Protein AF-A0A2W6ZF62-F1 (afdb_monomer_lite)

Secondary structure (DSSP, 8-state):
-EEEEEEEEETTEEEEEEEE-----BTTBSEEEEEEEETT--EEEEEE--S--TTSSSEEEEEEEE--TT--EEEEEEESS-SS--TT-SS---S-SEEEEEETTTEEEEEE--TTTTGGGGGSSP---S--PPP-

Structure (mmCIF, N/CA/C/O backbone):
data_AF-A0A2W6ZF62-F1
#
_entry.id   AF-A0A2W6ZF62-F1
#
loop_
_atom_site.group_PDB
_atom_site.id
_atom_site.type_symbol
_atom_site.label_atom_id
_atom_site.label_alt_id
_atom_site.label_comp_id
_atom_site.label_asym_id
_atom_site.label_entity_id
_atom_site.label_seq_id
_atom_site.pdbx_PDB_ins_code
_atom_site.Cartn_x
_atom_site.Cartn_y
_atom_site.Cartn_z
_atom_site.occupancy
_atom_site.B_iso_or_equiv
_atom_site.auth_seq_id
_atom_site.auth_comp_id
_atom_site.auth_asym_id
_atom_site.auth_atom_id
_atom_site.pdbx_PDB_model_num
ATOM 1 N N . MET A 1 1 ? 10.806 -4.059 1.209 1.00 79.75 1 MET A N 1
ATOM 2 C CA . MET A 1 1 ? 10.285 -3.898 2.588 1.00 79.75 1 MET A CA 1
ATOM 3 C C . MET A 1 1 ? 9.129 -2.909 2.555 1.00 79.75 1 MET A C 1
ATOM 5 O O . MET A 1 1 ? 9.220 -1.943 1.811 1.00 79.75 1 MET A O 1
ATOM 9 N N . LEU A 1 2 ? 8.064 -3.161 3.316 1.00 92.81 2 LEU A N 1
ATOM 10 C CA . LEU A 1 2 ? 6.880 -2.303 3.434 1.00 92.81 2 LEU A CA 1
ATOM 11 C C . LEU A 1 2 ? 6.635 -2.021 4.921 1.00 92.81 2 LEU A C 1
ATOM 13 O O . LEU A 1 2 ? 6.694 -2.955 5.720 1.00 92.81 2 LEU A O 1
ATOM 17 N N . ALA A 1 3 ? 6.352 -0.773 5.288 1.00 96.50 3 ALA A N 1
ATOM 18 C CA . ALA A 1 3 ? 5.885 -0.410 6.626 1.00 96.50 3 ALA A CA 1
ATOM 19 C C . ALA A 1 3 ? 4.687 0.542 6.539 1.00 96.50 3 ALA A C 1
ATOM 21 O O . ALA A 1 3 ? 4.576 1.314 5.589 1.00 96.50 3 ALA A O 1
ATOM 22 N N . VAL A 1 4 ? 3.798 0.468 7.532 1.00 98.00 4 VAL A N 1
ATOM 23 C CA . VAL A 1 4 ? 2.538 1.222 7.594 1.00 98.00 4 VAL A CA 1
ATOM 24 C C . VAL A 1 4 ? 2.508 2.005 8.899 1.00 98.00 4 VAL A C 1
ATOM 26 O O . VAL A 1 4 ? 2.623 1.405 9.968 1.00 98.00 4 VAL A O 1
ATOM 29 N N . ASN A 1 5 ? 2.333 3.322 8.816 1.00 97.69 5 ASN A N 1
ATOM 30 C CA . ASN A 1 5 ? 2.181 4.199 9.972 1.00 97.69 5 ASN A CA 1
ATOM 31 C C . ASN A 1 5 ? 0.956 5.112 9.789 1.00 97.69 5 ASN A C 1
ATOM 33 O O . ASN A 1 5 ? 1.070 6.147 9.132 1.00 97.69 5 ASN A O 1
ATOM 37 N N . PRO A 1 6 ? -0.220 4.736 10.320 1.00 97.12 6 PRO A N 1
ATOM 38 C CA . PRO A 1 6 ? -1.401 5.583 10.265 1.00 97.12 6 PRO A CA 1
ATOM 39 C C . PRO A 1 6 ? -1.364 6.643 11.374 1.00 97.12 6 PRO A C 1
ATOM 41 O O . PRO A 1 6 ? -1.145 6.323 12.544 1.00 97.12 6 PRO A O 1
ATOM 44 N N . THR A 1 7 ? -1.642 7.896 11.030 1.00 96.88 7 THR A N 1
ATOM 45 C CA . THR A 1 7 ? -1.805 9.004 11.980 1.00 96.88 7 THR A CA 1
ATOM 46 C C . THR A 1 7 ? -3.239 9.543 11.918 1.00 96.88 7 THR A C 1
ATOM 48 O O . THR A 1 7 ? -3.792 9.699 10.826 1.00 96.88 7 THR A O 1
ATOM 51 N N . PRO A 1 8 ? -3.899 9.786 13.066 1.00 95.62 8 PRO A N 1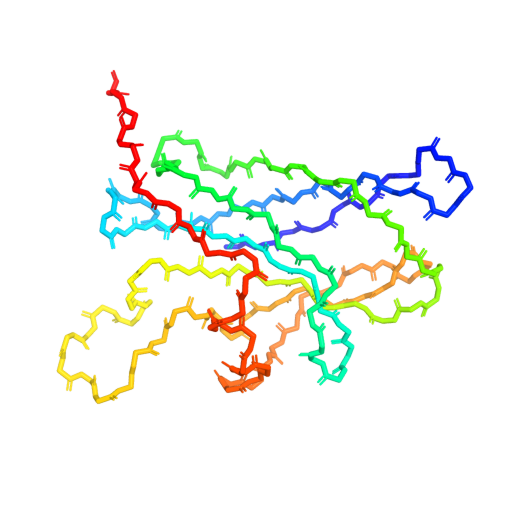
ATOM 52 C CA . PRO A 1 8 ? -5.237 10.370 13.073 1.00 95.62 8 PRO A CA 1
ATOM 53 C C . PRO A 1 8 ? -5.183 11.830 12.606 1.00 95.62 8 PRO A C 1
ATOM 55 O O . PRO A 1 8 ? -4.346 12.595 13.085 1.00 95.62 8 PRO A O 1
ATOM 58 N N . ILE A 1 9 ? -6.093 12.210 11.707 1.00 94.88 9 ILE A N 1
ATOM 59 C CA . ILE A 1 9 ? -6.265 13.596 11.238 1.00 94.88 9 ILE A CA 1
ATOM 60 C C . ILE A 1 9 ? -7.557 14.200 11.800 1.00 94.88 9 ILE A C 1
ATOM 62 O O . ILE A 1 9 ? -7.529 15.303 12.339 1.00 94.88 9 ILE A O 1
ATOM 66 N N . ASP A 1 10 ? -8.666 13.456 11.725 1.00 89.25 10 ASP A N 1
ATOM 67 C CA . ASP A 1 10 ? -9.971 13.809 12.302 1.00 89.25 10 ASP A CA 1
ATOM 68 C C . ASP A 1 10 ? -10.776 12.528 12.629 1.00 89.25 10 ASP A C 1
ATOM 70 O O . ASP A 1 10 ? -10.272 11.408 12.487 1.00 89.25 10 ASP A O 1
ATOM 74 N N . ALA A 1 11 ? -12.026 12.659 13.076 1.00 86.56 11 ALA A N 1
ATOM 75 C CA . ALA A 1 11 ? -12.915 11.553 13.419 1.00 86.56 11 ALA A CA 1
ATOM 76 C C . ALA A 1 11 ? -13.082 10.547 12.260 1.00 86.56 11 ALA A C 1
ATOM 78 O O . ALA A 1 11 ? -13.821 10.771 11.305 1.00 86.56 11 ALA A O 1
ATOM 79 N N . GLY A 1 12 ? -12.397 9.403 12.372 1.00 85.81 12 GLY A N 1
ATOM 80 C CA . GLY A 1 12 ? -12.441 8.315 11.388 1.00 85.81 12 GLY A CA 1
ATOM 81 C C . GLY A 1 12 ? -11.550 8.521 10.159 1.00 85.81 12 GLY A C 1
ATOM 82 O O . GLY A 1 12 ? -11.523 7.649 9.292 1.00 85.81 12 GLY A O 1
ATOM 83 N N . GLN A 1 13 ? -10.804 9.628 10.083 1.00 94.88 13 GLN A N 1
ATOM 84 C CA . GLN A 1 13 ? -9.900 9.927 8.975 1.00 94.88 13 GLN A CA 1
ATOM 85 C C . GLN A 1 13 ? -8.437 9.803 9.408 1.00 94.88 13 GLN A C 1
ATOM 87 O O . GLN A 1 13 ? -8.006 10.402 10.396 1.00 94.88 13 GLN A O 1
ATOM 92 N N . TYR A 1 14 ? -7.669 9.053 8.624 1.00 96.69 14 TYR A N 1
ATOM 93 C CA . TYR A 1 14 ? -6.269 8.744 8.885 1.00 96.69 14 TYR A CA 1
ATOM 94 C C . TYR A 1 14 ? -5.403 9.097 7.686 1.00 96.69 14 TYR A C 1
ATOM 96 O O . TYR A 1 14 ? -5.765 8.802 6.546 1.00 96.69 14 TYR A O 1
ATOM 104 N N . GLN A 1 15 ? -4.230 9.657 7.950 1.00 97.19 15 GLN A N 1
ATOM 105 C CA . GLN A 1 15 ? -3.152 9.711 6.975 1.00 97.19 15 GLN A CA 1
ATOM 106 C C . GLN A 1 15 ? -2.315 8.443 7.133 1.00 97.19 15 GLN A C 1
ATOM 108 O O . GLN A 1 15 ? -1.739 8.187 8.187 1.00 97.19 15 GLN A O 1
ATOM 113 N N . PHE A 1 16 ? -2.277 7.615 6.099 1.00 97.75 16 PHE A N 1
ATOM 114 C CA . PHE A 1 16 ? -1.413 6.444 6.057 1.00 97.75 16 PHE A CA 1
ATOM 115 C C . PHE A 1 16 ? -0.078 6.857 5.455 1.00 97.75 16 PHE A C 1
ATOM 117 O O . PHE A 1 16 ? -0.014 7.086 4.250 1.00 97.75 16 PHE A O 1
ATOM 124 N N . SER A 1 17 ? 0.977 6.911 6.267 1.00 97.81 17 SER A N 1
ATOM 125 C CA . SER A 1 17 ? 2.348 7.033 5.768 1.00 97.81 17 SER A CA 1
ATOM 126 C C . SER A 1 17 ? 2.907 5.635 5.511 1.00 97.81 17 SER A C 1
ATOM 128 O O . SER A 1 17 ? 3.045 4.816 6.427 1.00 97.81 17 SER A O 1
ATOM 130 N N . ILE A 1 18 ? 3.202 5.350 4.247 1.00 97.12 18 ILE A N 1
ATOM 131 C CA . ILE A 1 18 ? 3.703 4.063 3.777 1.00 97.12 18 ILE A CA 1
ATOM 132 C C . ILE A 1 18 ? 5.173 4.204 3.411 1.00 97.12 18 ILE A C 1
ATOM 134 O O . ILE A 1 18 ? 5.528 4.968 2.515 1.00 97.12 18 ILE A O 1
ATOM 138 N N . THR A 1 19 ? 6.026 3.430 4.078 1.00 96.44 19 THR A N 1
ATOM 139 C CA . THR A 1 19 ? 7.452 3.351 3.746 1.00 96.44 19 THR A CA 1
ATOM 140 C C . THR A 1 19 ? 7.689 2.166 2.825 1.00 96.44 19 THR A C 1
ATOM 142 O O . THR A 1 19 ? 7.437 1.017 3.205 1.00 96.44 19 THR A O 1
ATOM 145 N N . LEU A 1 20 ? 8.210 2.434 1.631 1.00 93.62 20 LEU A N 1
ATOM 146 C CA . LEU A 1 20 ? 8.524 1.438 0.615 1.00 93.62 20 LEU A CA 1
ATOM 147 C C . LEU A 1 20 ? 10.031 1.337 0.397 1.00 93.62 20 LEU A C 1
ATOM 149 O O . LEU A 1 20 ? 10.736 2.317 0.173 1.00 93.62 20 LEU A O 1
ATOM 153 N N . GLN A 1 21 ? 10.518 0.103 0.417 1.00 90.50 21 GLN A N 1
ATOM 154 C CA . GLN A 1 21 ? 11.823 -0.272 -0.102 1.00 90.50 21 GLN A CA 1
ATOM 155 C C . GLN A 1 21 ? 11.600 -1.232 -1.264 1.00 90.50 21 GLN A C 1
ATOM 157 O O . GLN A 1 21 ? 11.248 -2.400 -1.053 1.00 90.50 21 GLN A O 1
ATOM 162 N N . SER A 1 22 ? 11.814 -0.717 -2.467 1.00 86.06 22 SER A N 1
ATOM 163 C CA . SER A 1 22 ? 11.570 -1.385 -3.738 1.00 86.06 22 SER A CA 1
ATOM 164 C C . SER A 1 22 ? 12.869 -1.567 -4.541 1.00 86.06 22 SER A C 1
ATOM 166 O O . SER A 1 22 ? 13.827 -0.805 -4.367 1.00 86.06 22 SER A O 1
ATOM 168 N N . PRO A 1 23 ? 12.947 -2.557 -5.444 1.00 84.06 23 PRO A N 1
ATOM 169 C CA . PRO A 1 23 ? 14.071 -2.729 -6.357 1.00 84.06 23 PRO A CA 1
ATOM 170 C C . PRO A 1 23 ? 13.974 -1.814 -7.595 1.00 84.06 23 PRO A C 1
ATOM 172 O O . PRO A 1 23 ? 14.468 -2.189 -8.645 1.00 84.06 23 PRO A O 1
ATOM 175 N N . ASP A 1 24 ? 13.373 -0.620 -7.482 1.00 83.94 24 ASP A N 1
ATOM 176 C CA . ASP A 1 24 ? 13.186 0.313 -8.606 1.00 83.94 24 ASP A CA 1
ATOM 177 C C . ASP A 1 24 ? 14.477 0.603 -9.386 1.00 83.94 24 ASP A C 1
ATOM 179 O O . ASP A 1 24 ? 15.476 1.021 -8.797 1.00 83.94 24 ASP A O 1
ATOM 183 N N . GLU A 1 25 ? 14.438 0.460 -10.702 1.00 85.19 25 GLU A N 1
ATOM 184 C CA . GLU A 1 25 ? 15.562 0.710 -11.610 1.00 85.19 25 GLU A CA 1
ATOM 185 C C . GLU A 1 25 ? 15.167 1.683 -12.721 1.00 85.19 25 GLU A C 1
ATOM 187 O O . GLU A 1 25 ? 15.887 2.649 -12.979 1.00 85.19 25 GLU A O 1
ATOM 192 N N . SER A 1 26 ? 14.004 1.459 -13.331 1.00 87.25 26 SER A N 1
ATOM 193 C CA . SER A 1 26 ? 13.477 2.209 -14.473 1.00 87.25 26 SER A CA 1
ATOM 194 C C . SER A 1 26 ? 11.951 2.115 -14.513 1.00 87.25 26 SER A C 1
ATOM 196 O O . SER A 1 26 ? 11.341 1.417 -13.699 1.00 87.25 26 SER A O 1
ATOM 198 N N . CYS A 1 27 ? 11.324 2.765 -15.492 1.00 88.25 27 CYS A N 1
ATOM 199 C CA . CYS A 1 27 ? 9.896 2.592 -15.753 1.00 88.25 27 CYS A CA 1
ATOM 200 C C . CYS A 1 27 ? 9.455 1.138 -15.991 1.00 88.25 27 CYS A C 1
ATOM 202 O O . CYS A 1 27 ? 8.311 0.798 -15.700 1.00 88.25 27 CYS A O 1
ATOM 204 N N . ASP A 1 28 ? 10.350 0.254 -16.430 1.00 83.81 28 ASP A N 1
ATOM 205 C CA . ASP A 1 28 ? 10.023 -1.164 -16.619 1.00 83.81 28 ASP A CA 1
ATOM 206 C C . ASP A 1 28 ? 10.102 -1.957 -15.307 1.00 83.81 28 ASP A C 1
ATOM 208 O O . ASP A 1 28 ? 9.507 -3.029 -15.166 1.00 83.81 28 ASP A O 1
ATOM 212 N N . ARG A 1 29 ? 10.793 -1.426 -14.295 1.00 87.75 29 ARG A N 1
ATOM 213 C CA . ARG A 1 29 ? 10.989 -2.090 -13.007 1.00 87.75 29 ARG A CA 1
ATOM 214 C C . ARG A 1 29 ? 10.920 -1.095 -11.868 1.00 87.75 29 ARG A C 1
ATOM 216 O O . ARG A 1 29 ? 11.938 -0.538 -11.469 1.00 87.75 29 ARG A O 1
ATOM 223 N N . HIS A 1 30 ? 9.716 -0.900 -11.342 1.00 91.75 30 HIS A N 1
ATOM 224 C CA . HIS A 1 30 ? 9.454 -0.078 -10.165 1.00 91.75 30 HIS A CA 1
ATOM 225 C C . HIS A 1 30 ? 8.209 -0.544 -9.402 1.00 91.75 30 HIS A C 1
ATOM 227 O O . HIS A 1 30 ? 7.428 -1.350 -9.908 1.00 91.75 30 HIS A O 1
ATOM 233 N N . ALA A 1 31 ? 8.028 -0.051 -8.177 1.00 93.50 31 ALA A N 1
ATOM 234 C CA . ALA A 1 31 ? 6.729 -0.087 -7.515 1.00 93.50 31 ALA A CA 1
ATOM 235 C C . ALA A 1 31 ? 5.793 0.926 -8.190 1.00 93.50 31 ALA A C 1
ATOM 237 O O . ALA A 1 31 ? 6.068 2.123 -8.156 1.00 93.50 31 ALA A O 1
ATOM 238 N N . ASP A 1 32 ? 4.705 0.453 -8.788 1.00 94.25 32 ASP A N 1
ATOM 239 C CA . ASP A 1 32 ? 3.738 1.263 -9.545 1.00 94.25 32 ASP A CA 1
ATOM 240 C C . ASP A 1 32 ? 2.479 1.595 -8.727 1.00 94.25 32 ASP A C 1
ATOM 242 O O . ASP A 1 32 ? 1.777 2.566 -9.022 1.00 94.25 32 ASP A O 1
ATOM 246 N N . TRP A 1 33 ? 2.204 0.845 -7.655 1.00 96.56 33 TRP A N 1
ATOM 247 C CA . TRP A 1 33 ? 1.255 1.243 -6.620 1.00 96.56 33 TRP A CA 1
ATOM 248 C C . TRP A 1 33 ? 1.452 0.521 -5.287 1.00 96.56 33 TRP A C 1
ATOM 250 O O . TRP A 1 33 ? 2.110 -0.516 -5.167 1.00 96.56 33 TRP A O 1
ATOM 260 N N . TRP A 1 34 ? 0.783 1.047 -4.268 1.00 97.44 34 TRP A N 1
ATOM 261 C CA . TRP A 1 34 ? 0.409 0.289 -3.080 1.00 97.44 34 TRP A CA 1
ATOM 262 C C . TRP A 1 34 ? -1.097 0.393 -2.857 1.00 97.44 34 TRP A C 1
ATOM 264 O O . TRP A 1 34 ? -1.751 1.347 -3.281 1.00 97.44 34 TRP A O 1
ATOM 274 N N . GLU A 1 35 ? -1.666 -0.625 -2.227 1.00 97.94 35 GLU A N 1
ATOM 275 C CA . GLU A 1 35 ? -3.108 -0.736 -2.027 1.00 97.94 35 GLU A CA 1
ATOM 276 C C . GLU A 1 35 ? -3.443 -1.171 -0.607 1.00 97.94 35 GLU A C 1
ATOM 278 O O . GLU A 1 35 ? -2.645 -1.836 0.062 1.00 97.94 35 GLU A O 1
ATOM 283 N N . VAL A 1 36 ? -4.641 -0.789 -0.173 1.00 98.12 36 VAL A N 1
ATOM 284 C CA . VAL A 1 36 ? -5.247 -1.232 1.081 1.00 98.12 36 VAL A CA 1
ATOM 285 C C . VAL A 1 36 ? -6.470 -2.064 0.744 1.00 98.12 36 VAL A C 1
ATOM 287 O O . VAL A 1 36 ? -7.319 -1.655 -0.052 1.00 98.12 36 VAL A O 1
ATOM 290 N N . LEU A 1 37 ? -6.536 -3.240 1.350 1.00 98.31 37 LEU A N 1
ATOM 291 C CA . LEU A 1 37 ? -7.565 -4.239 1.135 1.00 98.31 37 LEU A CA 1
ATOM 292 C C . LEU A 1 37 ? -8.262 -4.574 2.451 1.00 98.31 37 LEU A C 1
ATOM 294 O O . LEU A 1 37 ? -7.661 -4.470 3.525 1.00 98.31 37 LEU A O 1
ATOM 298 N N . THR A 1 38 ? -9.500 -5.047 2.357 1.00 97.94 38 THR A N 1
ATOM 299 C CA . THR A 1 38 ? -10.132 -5.784 3.457 1.00 97.94 38 THR A CA 1
ATOM 300 C C . THR A 1 38 ? -9.436 -7.134 3.671 1.00 97.94 38 THR A C 1
ATOM 302 O O . THR A 1 38 ? -8.658 -7.596 2.828 1.00 97.94 38 THR A O 1
ATOM 305 N N . GLU A 1 39 ? -9.734 -7.809 4.782 1.00 96.94 39 GLU A N 1
ATOM 306 C CA . GLU A 1 39 ? -9.251 -9.172 5.044 1.00 96.94 39 GLU A CA 1
ATOM 307 C C . GLU A 1 39 ? -9.755 -10.183 3.990 1.00 96.94 39 GLU A C 1
ATOM 309 O O . GLU A 1 39 ? -9.045 -11.121 3.625 1.00 96.94 39 GLU A O 1
ATOM 314 N N . GLU A 1 40 ? -10.929 -9.934 3.407 1.00 97.00 40 GLU A N 1
ATOM 315 C CA . GLU A 1 40 ? -11.533 -10.701 2.307 1.00 97.00 40 GLU A CA 1
ATOM 316 C C . GLU A 1 40 ? -10.936 -10.351 0.925 1.00 97.00 40 GLU A C 1
ATOM 318 O O . GLU A 1 40 ? -11.238 -10.984 -0.098 1.00 97.00 40 GLU A O 1
ATOM 323 N N . GLY A 1 41 ? -10.061 -9.346 0.874 1.00 97.38 41 GLY A N 1
ATOM 324 C CA . GLY A 1 41 ? -9.357 -8.934 -0.332 1.00 97.38 41 GLY A CA 1
ATOM 325 C C . GLY A 1 41 ? -10.157 -8.017 -1.254 1.00 97.38 41 GLY A C 1
ATOM 326 O O . GLY A 1 41 ? -9.901 -8.027 -2.460 1.00 97.38 41 GLY A O 1
ATOM 327 N N . ASP A 1 42 ? -11.134 -7.276 -0.730 1.00 97.69 42 ASP A N 1
ATOM 328 C CA . ASP A 1 42 ? -11.791 -6.191 -1.465 1.00 97.69 42 ASP A CA 1
ATOM 329 C C . ASP A 1 42 ? -10.929 -4.928 -1.446 1.00 97.69 42 ASP A C 1
ATOM 331 O O . ASP A 1 42 ? -10.289 -4.620 -0.441 1.00 97.69 42 ASP A O 1
ATOM 335 N N . LEU A 1 43 ? -10.902 -4.201 -2.566 1.00 97.75 43 LEU A N 1
ATOM 336 C CA . LEU A 1 43 ? -10.112 -2.982 -2.708 1.00 97.75 43 LEU A CA 1
ATOM 337 C C . LEU A 1 43 ? -10.766 -1.821 -1.954 1.00 97.75 43 LEU A C 1
ATOM 339 O O . LEU A 1 43 ? -11.882 -1.427 -2.281 1.00 97.75 43 LEU A O 1
ATOM 343 N N . ILE A 1 44 ? -10.055 -1.257 -0.974 1.00 96.50 44 ILE A N 1
ATOM 344 C CA . ILE A 1 44 ? -10.472 -0.036 -0.266 1.00 96.50 44 ILE A CA 1
ATOM 345 C C . ILE A 1 44 ? -9.915 1.184 -0.990 1.00 96.50 44 ILE A C 1
ATOM 347 O O . ILE A 1 44 ? -10.640 2.126 -1.296 1.00 96.50 44 ILE A O 1
ATOM 351 N N . THR A 1 45 ? -8.610 1.173 -1.255 1.00 95.94 45 THR A N 1
ATOM 352 C CA . THR A 1 45 ? -7.946 2.241 -1.998 1.00 95.94 45 THR A CA 1
ATOM 353 C C . THR A 1 45 ? -6.661 1.746 -2.640 1.00 95.94 45 THR A C 1
ATOM 355 O O . THR A 1 45 ? -6.079 0.738 -2.224 1.00 95.94 45 THR A O 1
ATOM 358 N N . ARG A 1 46 ? -6.201 2.504 -3.629 1.00 96.56 46 ARG A N 1
ATOM 359 C CA . ARG A 1 46 ? -4.918 2.333 -4.293 1.00 96.56 46 ARG A CA 1
ATOM 360 C C . ARG A 1 46 ? -4.279 3.695 -4.496 1.00 96.56 46 ARG A C 1
ATOM 362 O O . ARG A 1 46 ? -4.905 4.600 -5.041 1.00 96.56 46 ARG A O 1
ATOM 369 N N . GLN A 1 47 ? -3.015 3.797 -4.118 1.00 96.50 47 GLN A N 1
ATOM 370 C CA . GLN A 1 47 ? -2.185 4.956 -4.389 1.00 96.50 47 GLN A CA 1
ATOM 371 C C . GLN A 1 47 ? -1.208 4.606 -5.510 1.00 96.50 47 GLN A C 1
ATOM 373 O O . GLN A 1 47 ? -0.322 3.769 -5.334 1.00 96.50 47 GLN A O 1
ATOM 378 N N . LEU A 1 48 ? -1.396 5.242 -6.665 1.00 95.62 48 LEU A N 1
ATOM 379 C CA . LEU A 1 48 ? -0.525 5.073 -7.824 1.00 95.62 48 LEU A CA 1
ATOM 380 C C . LEU A 1 48 ? 0.798 5.820 -7.627 1.00 95.62 48 LEU A C 1
ATOM 382 O O . LEU A 1 48 ? 0.828 6.912 -7.052 1.00 95.62 48 LEU A O 1
ATOM 386 N N . LEU A 1 49 ? 1.870 5.239 -8.153 1.00 93.25 49 LEU A N 1
ATOM 387 C CA . LEU A 1 49 ? 3.220 5.786 -8.195 1.00 93.25 49 LEU A CA 1
ATOM 388 C C . LEU A 1 49 ? 3.628 5.867 -9.671 1.00 93.25 49 LEU A C 1
ATOM 390 O O . LEU A 1 49 ? 3.804 4.850 -10.329 1.00 93.25 49 LEU A O 1
ATOM 394 N N . ASP A 1 50 ? 3.714 7.077 -10.222 1.00 89.69 50 ASP A N 1
ATOM 395 C CA . ASP A 1 50 ? 3.891 7.295 -11.666 1.00 89.69 50 ASP A CA 1
ATOM 396 C C . ASP A 1 50 ? 5.358 7.418 -12.105 1.00 89.69 50 ASP A C 1
ATOM 398 O O . ASP A 1 50 ? 5.639 7.719 -13.268 1.00 89.69 50 ASP A O 1
ATOM 402 N N . SER A 1 51 ? 6.297 7.212 -11.182 1.00 89.38 51 SER A N 1
ATOM 403 C CA . SER A 1 51 ? 7.727 7.323 -11.442 1.00 89.38 51 SER A CA 1
ATOM 404 C C . SER A 1 51 ? 8.549 6.391 -10.544 1.00 89.38 51 SER A C 1
ATOM 406 O O . SER A 1 51 ? 8.193 6.184 -9.382 1.00 89.38 51 SER A O 1
ATOM 408 N N . PRO A 1 52 ? 9.685 5.860 -11.031 1.00 89.38 52 PRO A N 1
ATOM 409 C CA . PRO A 1 52 ? 10.589 5.067 -10.207 1.00 89.38 52 PRO A CA 1
ATOM 410 C C . PRO A 1 52 ? 11.253 5.914 -9.114 1.00 89.38 52 PRO A C 1
ATOM 412 O O . PRO A 1 52 ? 11.720 7.030 -9.364 1.00 89.38 52 PRO A O 1
ATOM 415 N N . HIS A 1 53 ? 11.418 5.346 -7.921 1.00 87.44 53 HIS A N 1
ATOM 416 C CA . HIS A 1 53 ? 12.125 5.954 -6.788 1.00 87.44 53 HIS A CA 1
ATOM 417 C C . HIS A 1 53 ? 13.531 5.354 -6.604 1.00 87.44 53 HIS A C 1
ATOM 419 O O . HIS A 1 53 ? 13.992 5.099 -5.492 1.00 87.44 53 HIS A O 1
ATOM 425 N N . ARG A 1 54 ? 14.255 5.114 -7.708 1.00 84.81 54 ARG A N 1
ATOM 426 C CA . ARG A 1 54 ? 15.544 4.385 -7.720 1.00 84.81 54 ARG A CA 1
ATOM 427 C C . ARG A 1 54 ? 16.609 4.929 -6.748 1.00 84.81 54 ARG A C 1
ATOM 429 O O . ARG A 1 54 ? 17.390 4.142 -6.217 1.00 84.81 54 ARG A O 1
ATOM 436 N N . PHE A 1 55 ? 16.607 6.239 -6.483 1.00 84.00 55 PHE A N 1
ATOM 437 C CA . PHE A 1 55 ? 17.569 6.928 -5.605 1.00 84.00 55 PHE A CA 1
ATOM 438 C C . PHE A 1 55 ? 17.013 7.316 -4.227 1.00 84.00 55 PHE A C 1
ATOM 440 O O . PHE A 1 55 ? 17.751 7.810 -3.380 1.00 84.00 55 PHE A O 1
ATOM 447 N N . GLU A 1 56 ? 15.729 7.076 -3.985 1.00 81.56 56 GLU A N 1
ATOM 448 C CA . GLU A 1 56 ? 15.028 7.430 -2.752 1.00 81.56 56 GLU A CA 1
ATOM 449 C C . GLU A 1 56 ? 14.644 6.123 -2.051 1.00 81.56 56 GLU A C 1
ATOM 451 O O . GLU A 1 56 ? 13.494 5.702 -2.079 1.00 81.56 56 GLU A O 1
ATOM 456 N N . LYS A 1 57 ? 15.622 5.385 -1.510 1.00 77.56 57 LYS A N 1
ATOM 457 C CA . LYS A 1 57 ? 15.360 4.053 -0.939 1.00 77.56 57 LYS A CA 1
ATOM 458 C C . LYS A 1 57 ? 15.819 3.946 0.514 1.00 77.56 57 LYS A C 1
ATOM 460 O O . LYS A 1 57 ? 17.027 3.957 0.754 1.00 77.56 57 LYS A O 1
ATOM 465 N N . PRO A 1 58 ? 14.895 3.746 1.474 1.00 90.50 58 PRO A N 1
ATOM 466 C CA . PRO A 1 58 ? 13.435 3.715 1.301 1.00 90.50 58 PRO A CA 1
ATOM 467 C C . PRO A 1 58 ? 12.841 5.102 0.981 1.00 90.50 58 PRO A C 1
ATOM 469 O O . PRO A 1 58 ? 13.423 6.115 1.366 1.00 90.50 58 PRO A O 1
ATOM 472 N N . PHE A 1 59 ? 11.664 5.140 0.349 1.00 92.38 59 PHE A N 1
ATOM 473 C CA . PHE A 1 59 ? 10.846 6.355 0.208 1.00 92.38 59 PHE A CA 1
ATOM 474 C C . PHE A 1 59 ? 9.547 6.234 1.003 1.00 92.38 59 PHE A C 1
ATOM 476 O O . PHE A 1 59 ? 9.118 5.133 1.362 1.00 92.38 59 PHE A O 1
ATOM 483 N N . VAL A 1 60 ? 8.926 7.381 1.278 1.00 94.88 60 VAL A N 1
ATOM 484 C CA . VAL A 1 60 ? 7.635 7.481 1.963 1.00 94.88 60 VAL A CA 1
ATOM 485 C C . VAL A 1 60 ? 6.608 8.073 1.006 1.00 94.88 60 VAL A C 1
ATOM 487 O O . VAL A 1 60 ? 6.885 9.042 0.304 1.00 94.88 60 VAL A O 1
ATOM 490 N N . THR A 1 61 ? 5.421 7.482 0.981 1.00 94.94 61 THR A N 1
ATOM 491 C CA . THR A 1 61 ? 4.251 7.948 0.231 1.00 94.94 61 THR A CA 1
ATOM 492 C C . THR A 1 61 ? 3.046 7.930 1.162 1.00 94.94 61 THR A C 1
ATOM 494 O O . THR A 1 61 ? 2.960 7.087 2.055 1.00 94.94 61 THR A O 1
ATOM 497 N N . GLU A 1 62 ? 2.145 8.895 1.005 1.00 95.75 62 GLU A N 1
ATOM 498 C CA . GLU A 1 62 ? 1.048 9.114 1.941 1.00 95.75 62 GLU A CA 1
ATOM 499 C C . GLU A 1 62 ? -0.293 9.136 1.216 1.00 95.75 62 GLU A C 1
ATOM 501 O O . GLU A 1 62 ? -0.392 9.657 0.104 1.00 95.75 62 GLU A O 1
ATOM 506 N N . ALA A 1 63 ? -1.334 8.601 1.854 1.00 95.56 63 ALA A N 1
ATOM 507 C CA . ALA A 1 63 ? -2.709 8.756 1.385 1.00 95.56 63 ALA A CA 1
ATOM 508 C C . ALA A 1 63 ? -3.686 8.932 2.551 1.00 95.56 63 ALA A C 1
ATOM 510 O O . ALA A 1 63 ? -3.459 8.442 3.658 1.00 95.56 63 ALA A O 1
ATOM 511 N N . MET A 1 64 ? -4.793 9.621 2.279 1.00 95.94 64 MET A N 1
ATOM 512 C CA . MET A 1 64 ? -5.885 9.817 3.231 1.00 95.94 64 MET A CA 1
ATOM 513 C C . MET A 1 64 ? -6.906 8.691 3.105 1.00 95.94 64 MET A C 1
ATOM 515 O O . MET A 1 64 ? -7.401 8.424 2.009 1.00 95.94 64 MET A O 1
ATOM 519 N N . LEU A 1 65 ? -7.235 8.046 4.221 1.00 94.62 65 LEU A N 1
ATOM 520 C CA . LEU A 1 65 ? -8.188 6.943 4.280 1.00 94.62 65 LEU A CA 1
ATOM 521 C C . LEU A 1 65 ? -9.235 7.179 5.370 1.00 94.62 65 LEU A C 1
ATOM 523 O O . LEU A 1 65 ? -8.920 7.637 6.469 1.00 94.62 65 LEU A O 1
ATOM 527 N N . THR A 1 66 ? -10.472 6.787 5.076 1.00 94.44 66 THR A N 1
ATOM 528 C CA . THR A 1 66 ? -11.542 6.648 6.067 1.00 94.44 66 THR A CA 1
ATOM 529 C C . THR A 1 66 ? -11.755 5.165 6.330 1.00 94.44 66 THR A C 1
ATOM 531 O O . THR A 1 66 ? -12.144 4.434 5.422 1.00 94.44 66 THR A O 1
ATOM 534 N N . VAL A 1 67 ? -11.454 4.718 7.549 1.00 93.12 67 VAL A N 1
ATOM 535 C CA . VAL A 1 67 ? -11.509 3.304 7.954 1.00 93.12 67 VAL A CA 1
ATOM 536 C C . VAL A 1 67 ? -11.967 3.177 9.403 1.00 93.12 67 VAL A C 1
ATOM 538 O O . VAL A 1 67 ? -11.706 4.057 10.229 1.00 93.12 67 VAL A O 1
ATOM 541 N N . ASP A 1 68 ? -12.604 2.055 9.728 1.00 94.12 68 ASP A N 1
ATOM 542 C CA . ASP A 1 68 ? -12.992 1.760 11.104 1.00 94.12 68 ASP A CA 1
ATOM 543 C C . ASP A 1 68 ? -11.777 1.365 11.954 1.00 94.12 68 ASP A C 1
ATOM 545 O O . ASP A 1 68 ? -10.901 0.605 11.537 1.00 94.12 68 ASP A O 1
ATOM 549 N N . LEU A 1 69 ? -11.764 1.812 13.213 1.00 93.81 69 LEU A N 1
ATOM 550 C CA . LEU A 1 69 ? -10.667 1.588 14.167 1.00 93.81 69 LEU A CA 1
ATOM 551 C C . LEU A 1 69 ? -10.273 0.114 14.351 1.00 93.81 69 LEU A C 1
ATOM 553 O O . LEU A 1 69 ? -9.114 -0.203 14.647 1.00 93.81 69 LEU A O 1
ATOM 557 N N . ALA A 1 70 ? -11.262 -0.773 14.254 1.00 96.19 70 ALA A N 1
ATOM 558 C CA . ALA A 1 70 ? -11.133 -2.201 14.511 1.00 96.19 70 ALA A CA 1
ATOM 559 C C . ALA A 1 70 ? -11.081 -3.045 13.230 1.00 96.19 70 ALA A C 1
ATOM 561 O O . ALA A 1 70 ? -10.845 -4.248 13.334 1.00 96.19 70 ALA A O 1
ATOM 562 N N . GLN A 1 71 ? -11.286 -2.444 12.053 1.00 96.50 71 GLN A N 1
ATOM 563 C CA . GLN A 1 71 ? -11.257 -3.163 10.784 1.00 96.50 71 GLN A CA 1
ATOM 564 C C . GLN A 1 71 ? -9.855 -3.718 10.529 1.00 96.50 71 GLN A C 1
ATOM 566 O O . GLN A 1 71 ? -8.863 -2.992 10.618 1.00 96.50 71 GLN A O 1
ATOM 571 N N . THR A 1 72 ? -9.782 -5.010 10.216 1.00 98.25 72 THR A N 1
ATOM 572 C CA . THR A 1 72 ? -8.551 -5.634 9.735 1.00 98.25 72 THR A CA 1
ATOM 573 C C . THR A 1 72 ? -8.312 -5.200 8.295 1.00 98.25 72 THR A C 1
ATOM 575 O O . THR A 1 72 ? -9.166 -5.377 7.426 1.00 98.25 72 THR A O 1
ATOM 578 N N . LEU A 1 73 ? -7.134 -4.645 8.050 1.00 98.38 73 LEU A N 1
ATOM 579 C CA . LEU A 1 73 ? -6.678 -4.146 6.765 1.00 98.38 73 LEU A CA 1
ATOM 580 C C . LEU A 1 73 ? -5.426 -4.905 6.340 1.00 98.38 73 LEU A C 1
ATOM 582 O O . LEU A 1 73 ? -4.588 -5.253 7.177 1.00 98.38 73 LEU A O 1
ATOM 586 N N . ILE A 1 74 ? -5.279 -5.108 5.036 1.00 98.50 74 ILE A N 1
ATOM 587 C CA . ILE A 1 74 ? -4.066 -5.634 4.411 1.00 98.50 74 ILE A CA 1
ATOM 588 C C . ILE A 1 74 ? -3.498 -4.551 3.499 1.00 98.50 74 ILE A C 1
ATOM 590 O O . ILE A 1 74 ? -4.175 -4.092 2.586 1.00 98.50 74 ILE A O 1
ATOM 594 N N . VAL A 1 75 ? -2.248 -4.159 3.727 1.00 98.38 75 VAL A N 1
ATOM 595 C CA . VAL A 1 75 ? -1.505 -3.221 2.882 1.00 98.38 75 VAL A CA 1
ATOM 596 C C . VAL A 1 75 ? -0.410 -3.978 2.148 1.00 98.38 75 VAL A C 1
ATOM 598 O O . VAL A 1 75 ? 0.376 -4.700 2.770 1.00 98.38 75 VAL A O 1
ATOM 601 N N . ARG A 1 76 ? -0.335 -3.816 0.827 1.00 97.56 76 ARG A N 1
ATOM 602 C CA . ARG A 1 76 ? 0.704 -4.441 -0.004 1.00 97.56 76 ARG A CA 1
ATOM 603 C C . ARG A 1 76 ? 1.131 -3.535 -1.153 1.00 97.56 76 ARG A C 1
ATOM 605 O O . ARG A 1 76 ? 0.363 -2.691 -1.604 1.00 97.56 76 ARG A O 1
ATOM 612 N N . ALA A 1 77 ? 2.359 -3.740 -1.614 1.00 96.00 77 ALA A N 1
ATOM 613 C CA . ALA A 1 77 ? 2.898 -3.096 -2.806 1.00 96.00 77 ALA A CA 1
ATOM 614 C C . ALA A 1 77 ? 2.679 -3.977 -4.040 1.00 96.00 77 ALA A C 1
ATOM 616 O O . ALA A 1 77 ? 2.622 -5.203 -3.916 1.00 96.00 77 ALA A O 1
ATOM 617 N N . HIS A 1 78 ? 2.613 -3.351 -5.203 1.00 94.81 78 HIS A N 1
ATOM 618 C CA . HIS A 1 78 ? 2.660 -3.990 -6.510 1.00 94.81 78 HIS A CA 1
ATOM 619 C C . HIS A 1 78 ? 3.850 -3.441 -7.299 1.00 94.81 78 HIS A C 1
ATOM 621 O O . HIS A 1 78 ? 4.341 -2.345 -7.013 1.00 94.81 78 HIS A O 1
ATOM 627 N N . PHE A 1 79 ? 4.344 -4.238 -8.240 1.00 92.31 79 PHE A N 1
ATOM 628 C CA . PHE A 1 79 ? 5.501 -3.919 -9.061 1.00 92.31 79 PHE A CA 1
ATOM 629 C C . PHE A 1 79 ? 5.166 -4.052 -10.544 1.00 92.31 79 PHE A C 1
ATOM 631 O O . PHE A 1 79 ? 4.471 -4.977 -10.959 1.00 92.31 79 PHE A O 1
ATOM 638 N N . SER A 1 80 ? 5.715 -3.154 -11.359 1.00 90.19 80 SER A N 1
ATOM 639 C CA . SER A 1 80 ? 5.448 -3.096 -12.799 1.00 90.19 80 SER A CA 1
ATOM 640 C C . SER A 1 80 ? 5.891 -4.362 -13.548 1.00 90.19 80 SER A C 1
ATOM 642 O O . SER A 1 80 ? 5.288 -4.738 -14.559 1.00 90.19 80 SER A O 1
ATOM 644 N N . SER A 1 81 ? 6.917 -5.042 -13.032 1.00 85.94 81 SER A N 1
ATOM 645 C CA . SER A 1 81 ? 7.533 -6.249 -13.588 1.00 85.94 81 SER A CA 1
ATOM 646 C C . SER A 1 81 ? 7.551 -7.410 -12.599 1.00 85.94 81 SER A C 1
ATOM 648 O O . SER A 1 81 ? 7.227 -7.266 -11.419 1.00 85.94 81 SER A O 1
ATOM 650 N N . ASP A 1 82 ? 7.917 -8.583 -13.117 1.00 81.69 82 ASP A N 1
ATOM 651 C CA . ASP A 1 82 ? 8.084 -9.781 -12.310 1.00 81.69 82 ASP A CA 1
ATOM 652 C C . ASP A 1 82 ? 9.139 -9.584 -11.218 1.00 81.69 82 ASP A C 1
ATOM 654 O O . ASP A 1 82 ? 10.251 -9.107 -11.469 1.00 81.69 82 ASP A O 1
ATOM 658 N N . LEU A 1 83 ? 8.796 -9.982 -9.998 1.00 77.62 83 LEU A N 1
ATOM 659 C CA . LEU A 1 83 ? 9.711 -9.954 -8.868 1.00 77.62 83 LEU A CA 1
ATOM 660 C C . LEU A 1 83 ? 10.732 -11.090 -8.902 1.00 77.62 83 LEU A C 1
ATOM 662 O O . LEU A 1 83 ? 11.783 -10.953 -8.271 1.00 77.62 83 LEU A O 1
ATOM 666 N N . ASP A 1 84 ? 10.447 -12.199 -9.590 1.00 71.81 84 ASP A N 1
ATOM 667 C CA . ASP A 1 84 ? 11.364 -13.343 -9.650 1.00 71.81 84 ASP A CA 1
ATOM 668 C C . ASP A 1 84 ? 12.483 -13.180 -10.700 1.00 71.81 84 ASP A C 1
ATOM 670 O O . ASP A 1 84 ? 13.491 -13.888 -10.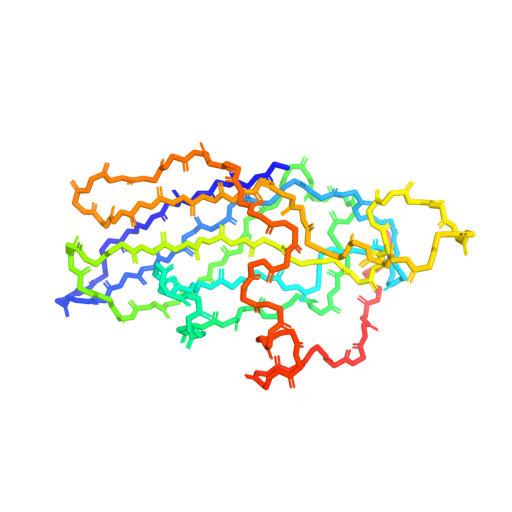642 1.00 71.81 84 ASP A O 1
ATOM 674 N N . GLY A 1 85 ? 12.341 -12.207 -11.611 1.00 62.94 85 GLY A N 1
ATOM 675 C CA . GLY A 1 85 ? 13.303 -11.911 -12.674 1.00 62.94 85 GLY A CA 1
ATOM 676 C C . GLY A 1 85 ? 13.487 -13.041 -13.692 1.00 62.94 85 GLY A C 1
ATOM 677 O O . GLY A 1 85 ? 14.436 -12.990 -14.477 1.00 62.94 85 GLY A O 1
ATOM 678 N N . ASN A 1 86 ? 12.628 -14.062 -13.682 1.00 63.88 86 ASN A N 1
ATOM 679 C CA . ASN A 1 86 ? 12.696 -15.198 -14.584 1.00 63.88 86 ASN A CA 1
ATOM 680 C C . ASN A 1 86 ? 11.640 -15.064 -15.682 1.00 63.88 86 ASN A C 1
ATOM 682 O O . ASN A 1 86 ? 10.525 -15.563 -15.573 1.00 63.88 86 ASN A O 1
ATOM 686 N N . GLU A 1 87 ? 12.048 -14.467 -16.798 1.00 60.88 87 GLU A N 1
ATOM 687 C CA . GLU A 1 87 ? 11.226 -14.302 -18.006 1.00 60.88 87 GLU A CA 1
ATOM 688 C C . GLU A 1 87 ? 10.676 -15.616 -18.602 1.00 60.88 87 GLU A C 1
ATOM 690 O O . GLU A 1 87 ? 9.793 -15.576 -19.454 1.00 60.88 87 GLU A O 1
ATOM 695 N N . ASN A 1 88 ? 11.166 -16.780 -18.154 1.00 62.91 88 ASN A N 1
ATOM 696 C CA . ASN A 1 88 ? 10.711 -18.099 -18.604 1.00 62.91 88 ASN A CA 1
ATOM 697 C C . ASN A 1 88 ? 9.648 -18.729 -17.689 1.00 62.91 88 ASN A C 1
ATOM 699 O O . ASN A 1 88 ? 9.305 -19.898 -17.878 1.00 62.91 88 ASN A O 1
ATOM 703 N N . ASN A 1 89 ? 9.171 -18.017 -16.666 1.00 64.38 89 ASN A N 1
ATOM 704 C CA . ASN A 1 89 ? 8.128 -18.521 -15.784 1.00 64.38 89 ASN A CA 1
ATOM 705 C C . ASN A 1 89 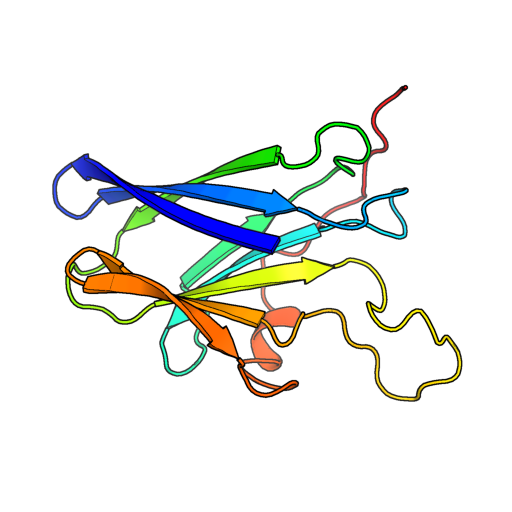? 6.744 -18.199 -16.372 1.00 64.38 89 ASN A C 1
ATOM 707 O O . ASN A 1 89 ? 6.434 -17.049 -16.667 1.00 64.38 89 ASN A O 1
ATOM 711 N N . ASP A 1 90 ? 5.868 -19.202 -16.489 1.00 65.31 90 ASP A N 1
ATOM 712 C CA . ASP A 1 90 ? 4.478 -19.007 -16.951 1.00 65.31 90 ASP A CA 1
ATOM 713 C C . ASP A 1 90 ? 3.636 -18.158 -15.971 1.00 65.31 90 ASP A C 1
ATOM 715 O O . ASP A 1 90 ? 2.480 -17.820 -16.243 1.00 65.31 90 ASP A O 1
ATOM 719 N N . ILE A 1 91 ? 4.183 -17.848 -14.791 1.00 66.12 91 ILE A N 1
ATOM 720 C CA . ILE A 1 91 ? 3.510 -17.127 -13.716 1.00 66.12 91 ILE A CA 1
ATOM 721 C C . ILE A 1 91 ? 4.328 -15.889 -13.370 1.00 66.12 91 ILE A C 1
ATOM 723 O O . ILE A 1 91 ? 5.377 -16.006 -12.751 1.00 66.12 91 ILE A O 1
ATOM 727 N N . VAL A 1 92 ? 3.783 -14.719 -13.703 1.00 73.38 92 VAL A N 1
ATOM 728 C CA . VAL A 1 92 ? 4.358 -13.428 -13.322 1.00 73.38 92 VAL A CA 1
ATOM 729 C C . VAL A 1 92 ? 3.962 -13.083 -11.888 1.00 73.38 92 VAL A C 1
ATOM 731 O O . VAL A 1 92 ? 2.767 -13.040 -11.570 1.00 73.38 92 VAL A O 1
ATOM 734 N N . PHE A 1 93 ? 4.932 -12.797 -11.019 1.00 82.44 93 PHE A N 1
ATOM 735 C CA . PHE A 1 93 ? 4.689 -12.404 -9.629 1.00 82.44 93 PHE A CA 1
ATOM 736 C C . PHE A 1 93 ? 4.956 -10.914 -9.413 1.00 82.44 93 PHE A C 1
ATOM 738 O O . PHE A 1 93 ? 6.036 -10.508 -8.998 1.00 82.44 93 PHE A O 1
ATOM 745 N N . LYS A 1 94 ? 3.930 -10.087 -9.626 1.00 90.50 94 LYS A N 1
ATOM 746 C CA . LYS A 1 94 ? 4.001 -8.632 -9.390 1.00 90.50 94 LYS A CA 1
ATOM 747 C C . LYS A 1 94 ? 3.692 -8.202 -7.959 1.00 90.50 94 LYS A C 1
ATOM 749 O O . LYS A 1 94 ? 3.963 -7.071 -7.569 1.00 90.50 94 LYS A O 1
ATOM 754 N N . TYR A 1 95 ? 3.129 -9.103 -7.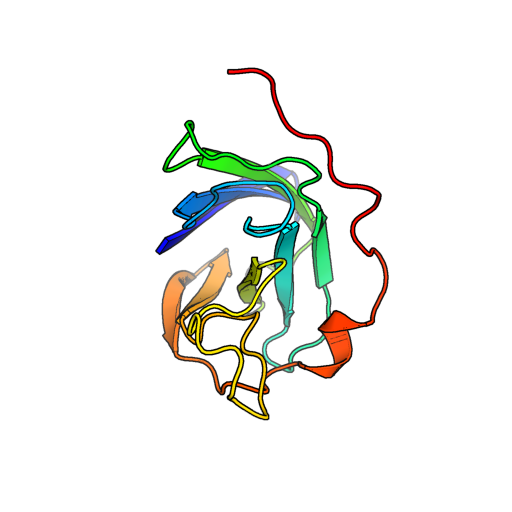158 1.00 92.12 95 TYR A N 1
ATOM 755 C CA . TYR A 1 95 ? 2.912 -8.887 -5.733 1.00 92.12 95 TYR A CA 1
ATOM 756 C C . TYR A 1 95 ? 3.932 -9.692 -4.925 1.00 92.12 95 TYR A C 1
ATOM 758 O O . TYR A 1 95 ? 4.045 -10.907 -5.123 1.00 92.12 95 TYR A O 1
ATOM 766 N N . PRO A 1 96 ? 4.628 -9.074 -3.957 1.00 90.19 96 PRO A N 1
ATOM 767 C CA . PRO A 1 96 ? 5.381 -9.833 -2.987 1.00 90.19 96 PRO A CA 1
ATOM 768 C C . PRO A 1 96 ? 4.391 -10.617 -2.122 1.00 90.19 96 PRO A C 1
ATOM 770 O O . PRO A 1 96 ? 3.301 -10.160 -1.781 1.00 90.19 96 PRO A O 1
ATOM 773 N N . ASN A 1 97 ? 4.803 -11.799 -1.693 1.00 91.44 97 ASN A N 1
ATOM 774 C CA . ASN A 1 97 ? 4.076 -12.587 -0.705 1.00 91.44 97 ASN A CA 1
ATOM 775 C C . ASN A 1 97 ? 4.190 -12.005 0.716 1.00 91.44 97 ASN A C 1
ATOM 777 O O . ASN A 1 97 ? 3.562 -12.536 1.624 1.00 91.44 97 ASN A O 1
ATOM 781 N N . GLN A 1 98 ? 4.943 -10.918 0.919 1.00 94.88 98 GLN A N 1
ATOM 782 C CA . GLN A 1 98 ? 4.951 -10.122 2.149 1.00 94.88 98 GLN A CA 1
ATOM 783 C C . GLN A 1 98 ? 3.946 -8.965 2.051 1.00 94.88 98 GLN A C 1
ATOM 785 O O . GLN A 1 98 ? 3.983 -8.187 1.100 1.00 94.88 98 GLN A O 1
ATOM 790 N N . ALA A 1 99 ? 3.112 -8.808 3.075 1.00 97.44 99 ALA A N 1
ATOM 791 C CA . ALA A 1 99 ? 2.199 -7.679 3.247 1.00 97.44 99 ALA A CA 1
ATOM 792 C C . ALA A 1 99 ? 2.229 -7.193 4.703 1.00 97.44 99 ALA A C 1
ATOM 794 O O . ALA A 1 99 ? 2.821 -7.839 5.570 1.00 97.44 99 ALA A O 1
ATOM 795 N N . MET A 1 100 ? 1.581 -6.067 4.977 1.00 98.56 100 MET A N 1
ATOM 796 C CA . MET A 1 100 ? 1.320 -5.592 6.334 1.00 98.56 100 MET A CA 1
ATOM 797 C C . MET A 1 100 ? -0.153 -5.823 6.655 1.00 98.56 100 MET A C 1
ATOM 799 O O . MET A 1 100 ? -1.010 -5.407 5.884 1.00 98.56 100 MET A O 1
ATOM 803 N N . GLN A 1 101 ? -0.456 -6.467 7.777 1.00 98.56 101 GLN A N 1
ATOM 804 C CA . GLN A 1 101 ? -1.828 -6.711 8.223 1.00 98.56 101 GLN A CA 1
ATOM 805 C C . GLN A 1 101 ? -2.029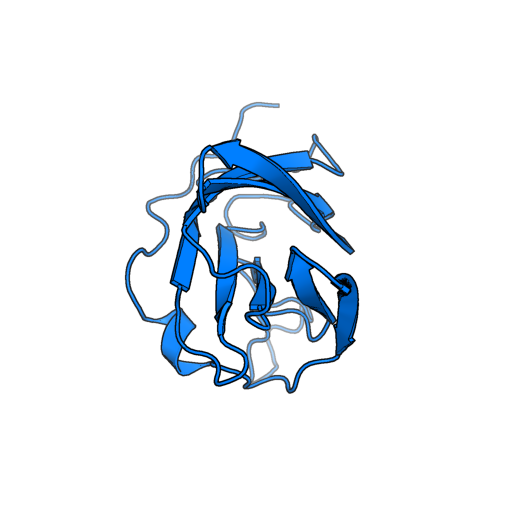 -6.148 9.624 1.00 98.56 101 GLN A C 1
ATOM 807 O O . GLN A 1 101 ? -1.147 -6.263 10.477 1.00 98.56 101 GLN A O 1
ATOM 812 N N . GLY A 1 102 ? -3.179 -5.528 9.864 1.00 98.25 102 GLY A N 1
ATOM 813 C CA . GLY A 1 102 ? -3.450 -4.894 11.145 1.00 98.25 102 GLY A CA 1
ATOM 814 C C . GLY A 1 102 ? -4.723 -4.072 11.170 1.00 98.25 102 GLY A C 1
ATOM 815 O O . GLY A 1 102 ? -5.495 -4.070 10.219 1.00 98.25 102 GLY A O 1
ATOM 816 N N . SER A 1 103 ? -4.919 -3.355 12.267 1.00 98.00 103 SER A N 1
ATOM 817 C CA . SER A 1 103 ? -5.946 -2.321 12.399 1.00 98.00 103 SER A CA 1
ATOM 818 C C . SER A 1 103 ? -5.331 -1.088 13.053 1.00 98.00 103 SER A C 1
ATOM 820 O O . SER A 1 103 ? -4.234 -1.159 13.615 1.00 98.00 103 SER A O 1
ATOM 822 N N . ILE A 1 104 ? -6.047 0.037 13.052 1.00 96.94 104 ILE A N 1
ATOM 823 C CA . ILE A 1 104 ? -5.599 1.251 13.756 1.00 96.94 104 ILE A CA 1
ATOM 824 C C . ILE A 1 104 ? -5.341 0.957 15.242 1.00 96.94 104 ILE A C 1
ATOM 826 O O . ILE A 1 104 ? -4.336 1.376 15.807 1.00 96.94 104 ILE A O 1
ATOM 830 N N . THR A 1 105 ? -6.235 0.194 15.870 1.00 96.56 105 THR A N 1
ATOM 831 C CA . THR A 1 105 ? -6.195 -0.100 17.313 1.00 96.56 105 THR A CA 1
ATOM 832 C C . THR A 1 105 ? -5.202 -1.183 17.715 1.00 96.56 105 THR A C 1
ATOM 834 O O . THR A 1 105 ? -4.783 -1.215 18.871 1.00 96.56 105 THR A O 1
ATOM 837 N N . LYS A 1 106 ? -4.833 -2.081 16.797 1.00 97.44 106 LYS A N 1
ATOM 838 C CA . LYS A 1 106 ? -3.917 -3.201 17.076 1.00 97.44 106 LYS A CA 1
ATOM 839 C C . LYS A 1 106 ? -2.519 -3.004 16.486 1.00 97.44 106 LYS A C 1
ATOM 841 O O . LYS A 1 106 ? -1.618 -3.775 16.809 1.00 97.44 106 LYS A O 1
ATOM 846 N N . GLY A 1 107 ? -2.335 -1.984 15.649 1.00 97.44 107 GLY A N 1
ATOM 847 C CA . GLY A 1 107 ? -1.122 -1.7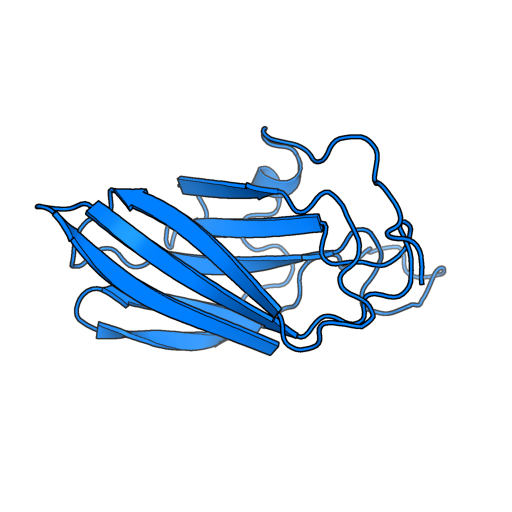89 14.864 1.00 97.44 107 GLY A CA 1
ATOM 848 C C . GLY A 1 107 ? -1.017 -2.776 13.700 1.00 97.44 107 GLY A C 1
ATOM 849 O O . GLY A 1 107 ? -1.855 -3.663 13.531 1.00 97.44 107 GLY A O 1
ATOM 850 N N . PHE A 1 108 ? 0.031 -2.603 12.892 1.00 98.19 108 PHE A N 1
ATOM 851 C CA . PHE A 1 108 ? 0.305 -3.411 11.705 1.00 98.19 108 PHE A CA 1
ATOM 852 C C . PHE A 1 108 ? 1.543 -4.277 11.899 1.00 98.19 108 PHE A C 1
ATOM 854 O O . PHE A 1 108 ? 2.566 -3.821 12.409 1.00 98.19 108 PHE A O 1
ATOM 861 N N . GLN A 1 109 ? 1.462 -5.525 11.448 1.00 97.94 109 GLN A N 1
ATOM 862 C CA . GLN A 1 109 ? 2.554 -6.490 11.496 1.00 97.94 109 GLN A CA 1
ATOM 863 C C . GLN A 1 109 ? 2.797 -7.083 10.112 1.00 97.94 109 GLN A C 1
ATOM 865 O O . GLN A 1 109 ? 1.878 -7.222 9.305 1.00 97.94 109 GLN A O 1
ATOM 870 N N . SER A 1 110 ? 4.049 -7.446 9.842 1.00 97.75 110 SER A N 1
ATOM 871 C CA . SER A 1 110 ? 4.396 -8.140 8.606 1.00 97.75 110 SER A CA 1
ATOM 872 C C . SER A 1 110 ? 3.785 -9.539 8.612 1.00 97.75 110 SER A C 1
ATOM 874 O O . SER A 1 110 ? 4.045 -10.331 9.515 1.00 97.75 110 SER A O 1
ATOM 876 N N . VAL A 1 111 ? 3.062 -9.874 7.551 1.00 97.56 111 VAL A N 1
ATOM 877 C CA . VAL A 1 111 ? 2.478 -11.199 7.319 1.00 97.56 111 VAL A CA 1
ATOM 878 C C . VAL A 1 111 ? 2.909 -11.748 5.965 1.00 97.56 111 VAL A C 1
ATOM 880 O O . VAL A 1 111 ? 3.365 -11.006 5.091 1.00 97.56 111 VAL A O 1
ATOM 883 N N . ARG A 1 112 ? 2.760 -13.065 5.788 1.00 96.25 112 ARG A N 1
ATOM 884 C CA . ARG A 1 112 ? 2.832 -13.695 4.469 1.00 96.25 112 ARG A CA 1
ATOM 885 C C . ARG A 1 112 ? 1.430 -14.003 3.966 1.00 96.25 112 ARG A C 1
ATOM 887 O O . ARG A 1 112 ? 0.674 -14.668 4.667 1.00 96.25 112 ARG A O 1
ATOM 894 N N . ILE A 1 113 ? 1.114 -13.559 2.756 1.00 94.69 113 ILE A N 1
ATOM 895 C CA . ILE A 1 113 ? -0.178 -13.796 2.104 1.00 94.69 113 ILE A CA 1
ATOM 896 C C . ILE A 1 113 ? -0.031 -14.780 0.933 1.00 94.69 113 ILE A C 1
ATOM 898 O O . ILE A 1 113 ? 1.048 -14.873 0.338 1.00 94.69 113 ILE A O 1
ATOM 902 N N . PRO A 1 114 ? -1.092 -15.535 0.583 1.00 91.50 114 PRO A N 1
ATOM 903 C CA . PRO A 1 114 ? -1.071 -16.424 -0.573 1.00 91.50 114 PRO A CA 1
ATOM 904 C C . PRO A 1 114 ? -0.727 -15.674 -1.873 1.00 91.50 114 PRO A C 1
ATOM 906 O O . PRO A 1 114 ? -1.231 -14.568 -2.071 1.00 91.50 114 PRO A O 1
ATOM 909 N N . PRO A 1 115 ? 0.021 -16.280 -2.817 1.00 81.88 115 PRO A N 1
ATOM 910 C CA . PRO A 1 115 ? 0.445 -15.602 -4.049 1.00 81.88 115 PRO A CA 1
ATOM 911 C C . PRO A 1 115 ? -0.694 -15.066 -4.930 1.00 81.88 115 PRO A C 1
ATOM 913 O O . PRO A 1 115 ? -0.487 -14.155 -5.719 1.00 81.88 115 PRO A O 1
ATOM 916 N N . ARG A 1 116 ? -1.904 -15.628 -4.807 1.00 87.81 116 ARG A N 1
ATOM 917 C CA . ARG A 1 116 ? -3.104 -15.201 -5.551 1.00 87.81 116 ARG A CA 1
ATOM 918 C C . ARG A 1 116 ? -4.143 -14.490 -4.687 1.00 87.81 116 ARG A C 1
ATOM 920 O O . ARG A 1 116 ? -5.288 -14.332 -5.115 1.00 87.81 116 ARG A O 1
ATOM 927 N N . PHE A 1 117 ? -3.780 -14.087 -3.469 1.00 94.69 117 PHE A N 1
ATOM 928 C CA . PHE A 1 117 ? -4.674 -13.311 -2.617 1.00 94.69 117 PHE A CA 1
ATOM 929 C C . PHE A 1 117 ? -5.165 -12.074 -3.377 1.00 94.69 117 PHE A C 1
ATOM 931 O O . PHE A 1 117 ? -4.365 -11.361 -3.979 1.00 94.69 117 PHE A O 1
ATOM 938 N N . ALA A 1 118 ? -6.480 -11.854 -3.392 1.00 95.94 118 ALA A N 1
ATOM 939 C CA . ALA A 1 118 ? -7.109 -10.711 -4.050 1.00 95.94 118 ALA A CA 1
ATOM 940 C C . ALA A 1 118 ? -6.675 -10.460 -5.515 1.00 95.94 118 ALA A C 1
ATOM 942 O O . ALA A 1 118 ? -6.769 -9.335 -5.980 1.00 95.94 118 ALA A O 1
ATOM 943 N N . ALA A 1 119 ? -6.245 -11.469 -6.288 1.00 92.81 119 ALA A N 1
ATOM 944 C CA . ALA A 1 119 ? -5.726 -11.265 -7.657 1.00 92.81 119 ALA A CA 1
ATOM 945 C C . ALA A 1 119 ? -6.710 -10.552 -8.617 1.00 92.81 119 ALA A C 1
ATOM 947 O O . ALA A 1 119 ? -6.316 -9.972 -9.623 1.00 92.81 119 ALA A O 1
ATOM 948 N N . ARG A 1 120 ? -8.012 -10.555 -8.298 1.00 93.56 120 ARG A N 1
ATOM 949 C CA . ARG A 1 120 ? -9.038 -9.804 -9.040 1.00 93.56 120 ARG A CA 1
ATOM 950 C C . ARG A 1 120 ? -8.823 -8.285 -9.019 1.00 93.56 120 ARG A C 1
ATOM 952 O O . ARG A 1 120 ? -9.248 -7.625 -9.960 1.00 93.56 120 ARG A O 1
ATOM 959 N N . VAL A 1 121 ? -8.203 -7.744 -7.966 1.00 96.12 121 VAL A N 1
ATOM 960 C CA . VAL A 1 121 ? -8.058 -6.290 -7.773 1.00 96.12 121 VAL A CA 1
ATOM 961 C C . VAL A 1 121 ? -6.987 -5.691 -8.676 1.00 96.12 121 VAL A C 1
ATOM 963 O O . VAL A 1 121 ? -7.045 -4.503 -8.973 1.00 96.12 121 VAL A O 1
ATOM 966 N N . GLU A 1 122 ? -6.046 -6.499 -9.172 1.00 94.81 122 GLU A N 1
ATOM 967 C CA . GLU A 1 122 ? -4.961 -6.048 -10.054 1.00 94.81 122 GLU A CA 1
ATOM 968 C C . GLU A 1 122 ? -5.497 -5.370 -11.321 1.00 94.81 122 GLU A C 1
ATOM 970 O O . GLU A 1 122 ? -4.900 -4.425 -11.811 1.00 94.81 122 GLU A O 1
ATOM 975 N N . ARG A 1 123 ? -6.668 -5.800 -11.811 1.00 93.94 123 ARG A N 1
ATOM 976 C CA . ARG A 1 123 ? -7.322 -5.257 -13.014 1.00 93.94 123 ARG A CA 1
ATOM 977 C C . ARG A 1 123 ? -8.399 -4.206 -12.725 1.00 93.94 123 ARG A C 1
ATOM 979 O O . ARG A 1 123 ? -9.087 -3.787 -13.649 1.00 93.94 123 ARG A O 1
ATOM 986 N N . GLN A 1 124 ? -8.599 -3.828 -11.463 1.00 96.81 124 GLN A N 1
ATOM 987 C CA . GLN A 1 124 ? -9.580 -2.806 -11.083 1.00 96.81 124 GLN A CA 1
ATOM 988 C C . GLN A 1 124 ? -8.973 -1.412 -11.168 1.00 96.81 124 GLN A C 1
ATOM 990 O O . GLN A 1 124 ? -7.788 -1.242 -10.889 1.00 96.81 124 GLN A O 1
ATOM 995 N N . ASP A 1 125 ? -9.786 -0.417 -11.507 1.00 95.19 125 ASP A N 1
ATOM 996 C CA . ASP A 1 125 ? -9.363 0.977 -11.452 1.00 95.19 125 ASP A CA 1
ATOM 997 C C . ASP A 1 125 ? -9.102 1.441 -10.003 1.00 95.19 125 ASP A C 1
ATOM 999 O O . ASP A 1 125 ? -9.733 0.939 -9.069 1.00 95.19 125 ASP A O 1
ATOM 1003 N N . PRO A 1 126 ? -8.204 2.421 -9.802 1.00 95.00 126 PRO A N 1
ATOM 1004 C CA . PRO A 1 126 ? -7.391 3.070 -10.830 1.00 95.00 126 PRO A CA 1
ATOM 1005 C C . PRO A 1 126 ? -6.188 2.208 -11.258 1.00 95.00 126 PRO A C 1
ATOM 1007 O O . PRO A 1 126 ? -5.629 1.445 -10.465 1.00 95.00 126 PRO A O 1
ATOM 1010 N N . GLN A 1 127 ? -5.784 2.355 -12.520 1.00 93.81 127 GLN A N 1
ATOM 1011 C CA . GLN A 1 127 ? -4.576 1.758 -13.102 1.00 93.81 127 GLN A CA 1
ATOM 1012 C C . GLN A 1 127 ? -3.494 2.830 -13.304 1.00 93.81 127 GLN A C 1
ATOM 1014 O O . GLN A 1 127 ? -3.837 3.993 -13.544 1.00 93.81 127 GLN A O 1
ATOM 1019 N N . PRO A 1 128 ? -2.198 2.480 -13.218 1.00 90.19 128 PRO A N 1
ATOM 1020 C CA . PRO A 1 128 ? -1.122 3.423 -13.483 1.00 90.19 128 PRO A CA 1
ATOM 1021 C C . PRO A 1 128 ? -1.213 3.954 -14.917 1.00 90.19 128 PRO A C 1
ATOM 1023 O O . PRO A 1 128 ? -1.530 3.232 -15.862 1.00 90.19 128 PRO A O 1
ATOM 1026 N N . GLY A 1 129 ? -0.946 5.252 -15.065 1.00 88.00 129 GLY A N 1
ATOM 1027 C CA . GLY A 1 129 ? -0.796 5.884 -16.370 1.00 88.00 129 GLY A CA 1
ATOM 1028 C C . GLY A 1 129 ? 0.563 5.576 -17.002 1.00 88.00 129 GLY A C 1
ATOM 1029 O O . GLY A 1 129 ? 1.276 4.659 -16.604 1.00 88.00 129 GLY A O 1
ATOM 1030 N N . VAL A 1 130 ? 0.955 6.390 -17.983 1.00 88.19 130 VAL A N 1
ATOM 1031 C CA . VAL A 1 130 ? 2.303 6.316 -18.564 1.00 88.19 130 VAL A CA 1
ATOM 1032 C C . VAL A 1 130 ? 3.338 6.676 -17.496 1.00 88.19 130 VAL A C 1
ATOM 1034 O O . VAL A 1 130 ? 3.263 7.760 -16.910 1.00 88.19 130 VAL A O 1
ATOM 1037 N N . CYS A 1 131 ? 4.303 5.780 -17.274 1.00 88.75 131 CYS A N 1
ATOM 1038 C CA . CYS A 1 131 ? 5.412 6.016 -16.357 1.00 88.75 131 CYS A CA 1
ATOM 1039 C C . CYS A 1 131 ? 6.299 7.179 -16.825 1.00 88.75 131 CYS A C 1
ATOM 1041 O O . CYS A 1 131 ? 6.531 7.368 -18.023 1.00 88.75 131 CYS A O 1
ATOM 1043 N N . LYS A 1 132 ? 6.807 7.955 -15.866 1.00 88.88 132 LYS A N 1
ATOM 1044 C CA . LYS A 1 132 ? 7.696 9.094 -16.094 1.00 88.88 132 LYS A CA 1
ATOM 1045 C C . LYS A 1 132 ? 9.014 8.865 -15.368 1.00 88.88 132 LYS A C 1
ATOM 1047 O O . LYS A 1 132 ? 9.078 8.943 -14.143 1.00 88.88 132 LYS A O 1
ATOM 1052 N N . ASP A 1 133 ? 10.087 8.638 -16.114 1.00 84.12 133 ASP A N 1
ATOM 1053 C CA . ASP A 1 133 ? 11.413 8.575 -15.508 1.00 84.12 133 ASP A CA 1
ATOM 1054 C C . ASP A 1 133 ? 11.804 9.933 -14.915 1.00 84.12 133 ASP A C 1
ATOM 1056 O O . ASP A 1 133 ? 11.731 10.977 -15.569 1.00 84.12 133 ASP A O 1
ATOM 1060 N N . LYS A 1 134 ? 12.267 9.913 -13.662 1.00 74.00 134 LYS A N 1
ATOM 1061 C CA . LYS A 1 134 ? 12.915 11.075 -13.051 1.00 74.00 134 LYS A CA 1
ATOM 1062 C C . LYS A 1 134 ? 14.330 11.222 -13.629 1.00 74.00 134 LYS A C 1
ATOM 1064 O O . LYS A 1 134 ? 15.049 10.212 -13.693 1.00 74.00 134 LYS A O 1
ATOM 1069 N N . PRO A 1 135 ? 14.765 12.435 -14.022 1.00 66.94 135 PRO A N 1
ATOM 1070 C CA . PRO A 1 135 ? 16.165 12.678 -14.354 1.00 66.94 135 PRO A CA 1
ATOM 1071 C C . PRO A 1 135 ? 17.064 12.330 -13.159 1.00 66.94 135 PRO A C 1
ATOM 1073 O O . PRO A 1 135 ? 16.611 12.328 -12.014 1.00 66.94 135 PRO A O 1
ATOM 1076 N N . ALA A 1 136 ? 18.303 11.936 -13.457 1.00 61.38 136 ALA A N 1
ATOM 1077 C CA . ALA A 1 136 ? 19.306 11.620 -12.442 1.00 61.38 136 ALA A CA 1
ATOM 1078 C C . ALA A 1 136 ? 19.839 12.874 -11.742 1.00 61.38 136 ALA A C 1
ATOM 1080 O O . ALA A 1 136 ? 19.860 13.943 -12.394 1.00 61.38 136 ALA A O 1
#

Foldseek 3Di:
DKFWDWDDDDDQKTKIKIWDAACFDFLQKAFQWKFKAFPQQHGQDIDGDQEHPNPPGGDIDIDMHRDDQFTKMKMWIFINFAPVPDPPDPDGQRTAQWIWIDGNNGHTDIDGHDSCRNVVCQPPDDDHDHHDYDDD

pLDDT: mean 90.67, std 9.15, range [60.88, 98.56]

Radius of gyration: 14.81 Å; chains: 1; bounding box: 32×33×36 Å

Sequence (136 aa):
MLAVNPTPIDAGQYQFSITLQSPDESCDRHADWWEVLTEEGDLITRQLLDSPHRFEKPFVTEAMLTVDLAQTLIVRAHFSSDLDGNENNDIVFKYPNQAMQGSITKGFQSVRIPPRFAARVERQDPQPGVCKDKPA